Protein AF-A0A934DCR3-F1 (afdb_monomer)

Mean predicted aligned error: 6.25 Å

Secondary structure (DSSP, 8-state):
-HHHHHHHHHHHHHHHTTTT-SEEEHHHHHHSSS-HHHHHHHHHHHHHHHHHHHHH-TTGGGS----HHHHHHHHHHHHHHHHHPEEEHHHHHHHHHHHHHHHHHHHHSHHHHHHHHHHTT-SEEEHHHHHHHHHT--TTHHHHHHHHHHHHHTT-SEEEHHHHHHHHT-

Foldseek 3Di:
DVVVVLVVLLVVLCCQAQNPHFKGALLSSCVTPHDPLLNLQQLVVQLVVVVVVCCPDPVSVPDDPDDPVVVVVSSVVSSVCSRGDMDGPVRVSVSSSVSSVLVVCCVVPVLVSLLCQQQVPHQKDFLVSLLVSVVSGPPCNVLNVQVNVVCVVVVHRMDGSVRSSVSVVD

Nearest PDB structures (foldseek):
  3ku2-assembly1_A  TM=2.694E-01  e=8.008E-02  Toxoplasma gondii
  3i7c-assembly1_A  TM=2.649E-01  e=1.284E-01  Toxoplasma gondii
  4ifg-assembly1_A  TM=2.821E-01  e=4.069E-01  Toxoplasma gondii
  4wg5-assembly1_A  TM=2.555E-01  e=1.290E+00  Toxoplasma gondii
  5t6a-assembly1_A  TM=2.692E-01  e=6.220E+00  Toxoplasma gondii

Structure (mmCIF, N/CA/C/O backbone):
data_AF-A0A934DCR3-F1
#
_entry.id   AF-A0A934DCR3-F1
#
loop_
_atom_site.group_PDB
_atom_site.id
_atom_site.type_symbol
_atom_site.label_atom_id
_atom_site.label_alt_id
_atom_site.label_comp_id
_atom_site.label_asym_id
_atom_site.label_entity_id
_atom_site.label_seq_id
_atom_site.pdbx_PDB_ins_code
_atom_site.Cartn_x
_atom_site.Cartn_y
_atom_site.Cartn_z
_atom_site.occupancy
_atom_site.B_iso_or_equiv
_atom_site.auth_seq_id
_atom_site.auth_comp_id
_atom_site.auth_asym_id
_atom_site.auth_atom_id
_atom_site.pdbx_PDB_model_num
ATOM 1 N N . MET A 1 1 ? -17.630 18.890 -4.749 1.00 55.25 1 MET A N 1
ATOM 2 C CA . MET A 1 1 ? -18.619 17.815 -4.998 1.00 55.25 1 MET A CA 1
ATOM 3 C C . MET A 1 1 ? -18.056 16.474 -4.538 1.00 55.25 1 MET A C 1
ATOM 5 O O . MET A 1 1 ? -18.745 15.828 -3.768 1.00 55.25 1 MET A O 1
ATOM 9 N N . LEU A 1 2 ? -16.789 16.157 -4.853 1.00 66.38 2 LEU A N 1
ATOM 10 C CA . LEU A 1 2 ? -16.092 14.952 -4.370 1.00 66.38 2 LEU A CA 1
ATOM 11 C C . LEU A 1 2 ? -15.851 14.908 -2.849 1.00 66.38 2 LEU A C 1
ATOM 13 O O . LEU A 1 2 ? -16.059 13.867 -2.249 1.00 66.38 2 LEU A O 1
ATOM 17 N N . GLU A 1 3 ? -15.525 16.029 -2.190 1.00 74.12 3 GLU A N 1
ATOM 18 C CA . GLU A 1 3 ? -15.229 16.040 -0.738 1.00 74.12 3 GLU A CA 1
ATOM 19 C C . GLU A 1 3 ? -16.323 15.393 0.129 1.00 74.12 3 GLU A C 1
ATOM 21 O O . GLU A 1 3 ? -16.031 14.636 1.049 1.00 74.12 3 GLU A O 1
ATOM 26 N N . ARG A 1 4 ? -17.601 15.639 -0.186 1.00 78.88 4 ARG A N 1
ATOM 27 C CA . ARG A 1 4 ? -18.722 15.063 0.571 1.00 78.88 4 ARG A CA 1
ATOM 28 C C . ARG A 1 4 ? -18.845 13.552 0.357 1.00 78.88 4 ARG A C 1
ATOM 30 O O . ARG A 1 4 ? -19.260 12.845 1.266 1.00 78.88 4 ARG A O 1
ATOM 37 N N . GLU A 1 5 ? -18.497 13.068 -0.830 1.00 80.50 5 GLU A N 1
ATOM 38 C CA . GLU A 1 5 ? -18.491 11.642 -1.168 1.00 80.50 5 GLU A CA 1
ATOM 39 C C . GLU A 1 5 ? -17.292 10.942 -0.513 1.00 80.50 5 GLU A C 1
ATOM 41 O O . GLU A 1 5 ? -17.458 9.872 0.066 1.00 80.50 5 GLU A O 1
ATOM 46 N N . THR A 1 6 ? -16.121 11.588 -0.498 1.00 82.69 6 THR A N 1
ATOM 47 C CA . THR A 1 6 ? -14.916 11.145 0.221 1.00 82.69 6 THR A CA 1
ATOM 48 C C . THR A 1 6 ? -15.201 10.970 1.717 1.00 82.69 6 THR A C 1
ATOM 50 O O . THR A 1 6 ? -14.874 9.926 2.281 1.00 82.69 6 THR A O 1
ATOM 53 N N . GLU A 1 7 ? -15.872 11.930 2.365 1.00 86.62 7 GLU A N 1
ATOM 54 C CA . GLU A 1 7 ? -16.264 11.801 3.778 1.00 86.62 7 GLU A CA 1
ATOM 55 C C . GLU A 1 7 ? -17.234 10.640 4.030 1.00 86.62 7 GLU A C 1
ATOM 57 O O . GLU A 1 7 ? -17.064 9.889 4.993 1.00 86.62 7 GLU A O 1
ATOM 62 N N . LEU A 1 8 ? -18.220 10.442 3.148 1.00 88.44 8 LEU A N 1
ATOM 63 C CA . LEU A 1 8 ? -19.154 9.317 3.256 1.00 88.44 8 LEU A CA 1
ATOM 64 C C . LEU A 1 8 ? -18.436 7.971 3.109 1.00 88.44 8 LEU A C 1
ATOM 66 O O . LEU A 1 8 ? -18.697 7.050 3.881 1.00 88.44 8 LEU A O 1
ATOM 70 N N . ILE A 1 9 ? -17.501 7.858 2.163 1.00 87.38 9 ILE A N 1
ATOM 71 C CA . ILE A 1 9 ? -16.697 6.644 1.975 1.00 87.38 9 ILE A CA 1
ATOM 72 C C . ILE A 1 9 ? -15.861 6.361 3.226 1.00 87.38 9 ILE A C 1
ATOM 74 O O . ILE A 1 9 ? -15.839 5.220 3.691 1.00 87.38 9 ILE A O 1
ATOM 78 N N . LYS A 1 10 ? -15.217 7.383 3.809 1.00 91.44 10 LYS A N 1
ATOM 79 C CA . LYS A 1 10 ? -14.463 7.235 5.064 1.00 91.44 10 LYS A CA 1
ATOM 80 C C . LYS A 1 10 ? -15.356 6.707 6.185 1.00 91.44 10 LYS A C 1
ATOM 82 O O . LYS A 1 10 ? -14.984 5.733 6.834 1.00 91.44 10 LYS A O 1
ATOM 87 N N . GLN A 1 11 ? -16.536 7.296 6.382 1.00 92.00 11 GLN A N 1
ATOM 88 C CA . GLN A 1 11 ? -17.482 6.860 7.415 1.00 92.00 11 GLN A CA 1
ATOM 89 C C . GLN A 1 11 ? -17.921 5.407 7.221 1.00 92.00 11 GLN A C 1
ATOM 91 O O . GLN A 1 11 ? -17.825 4.625 8.163 1.00 92.00 11 GLN A O 1
ATOM 96 N N . ILE A 1 12 ? -18.302 5.022 6.000 1.00 91.62 12 ILE A N 1
ATOM 97 C CA . ILE A 1 12 ? -18.704 3.644 5.685 1.00 91.62 12 ILE A CA 1
ATOM 98 C C . ILE A 1 12 ? -17.574 2.660 6.003 1.00 91.62 12 ILE A C 1
ATOM 100 O O . ILE A 1 12 ? -17.821 1.622 6.618 1.00 91.62 12 ILE A O 1
ATOM 104 N N . ILE A 1 13 ? -16.334 2.983 5.614 1.00 92.25 13 ILE A N 1
ATOM 105 C CA . ILE A 1 13 ? -15.172 2.135 5.906 1.00 92.25 13 ILE A CA 1
ATOM 106 C C . ILE A 1 13 ? -14.990 2.005 7.418 1.00 92.25 13 ILE A C 1
ATOM 108 O O . ILE A 1 13 ? -14.878 0.886 7.904 1.00 92.25 13 ILE A O 1
ATOM 112 N N . ILE A 1 14 ? -14.996 3.119 8.154 1.00 94.06 14 ILE A N 1
ATOM 113 C CA . ILE A 1 14 ? -14.785 3.143 9.608 1.00 94.06 14 ILE A CA 1
ATOM 114 C C . ILE A 1 14 ? -15.858 2.328 10.331 1.00 94.06 14 ILE A C 1
ATOM 116 O O . ILE A 1 14 ? -15.520 1.515 11.188 1.00 94.06 14 ILE A O 1
ATOM 120 N N . GLU A 1 15 ? -17.133 2.518 9.992 1.00 93.44 15 GLU A N 1
ATOM 121 C CA . GLU A 1 15 ? -18.253 1.788 10.597 1.00 93.44 15 GLU A CA 1
ATOM 122 C C . GLU A 1 15 ? -18.185 0.286 10.304 1.00 93.44 15 GLU A C 1
ATOM 124 O O . GLU A 1 15 ? -18.445 -0.525 11.193 1.00 93.44 15 GLU A O 1
ATOM 129 N N . SER A 1 16 ? -17.764 -0.084 9.093 1.00 91.94 16 SER A N 1
ATOM 130 C CA . SER A 1 16 ? -17.655 -1.481 8.657 1.00 91.94 16 SER A CA 1
ATOM 131 C C . SER A 1 16 ? -16.428 -2.213 9.217 1.00 91.94 16 SER A C 1
ATOM 133 O O . SER A 1 16 ? -16.325 -3.430 9.062 1.00 91.94 16 SER A O 1
ATOM 135 N N . THR A 1 17 ? -15.481 -1.506 9.845 1.00 94.00 17 THR A N 1
ATOM 136 C CA . THR A 1 17 ? -14.216 -2.080 10.332 1.00 94.00 17 THR A CA 1
ATOM 137 C C . THR A 1 17 ? -14.014 -1.870 11.833 1.00 94.00 17 THR A C 1
ATOM 139 O O . THR A 1 17 ? -14.245 -2.778 12.634 1.00 94.00 17 THR A O 1
ATOM 142 N N . ILE A 1 18 ? -13.530 -0.698 12.244 1.00 93.69 18 ILE A N 1
ATOM 143 C CA . ILE A 1 18 ? -13.145 -0.395 13.624 1.00 93.69 18 ILE A CA 1
ATOM 144 C C . ILE A 1 18 ? -14.353 0.039 14.455 1.00 93.69 18 ILE A C 1
ATOM 146 O O . ILE A 1 18 ? -14.387 -0.214 15.659 1.00 93.69 18 ILE A O 1
ATOM 150 N N . GLY A 1 19 ? -15.359 0.656 13.832 1.00 92.31 19 GLY A N 1
ATOM 151 C CA . GLY A 1 19 ? -16.528 1.221 14.494 1.00 92.31 19 GLY A CA 1
ATOM 152 C C . GLY A 1 19 ? -16.121 2.141 15.645 1.00 92.31 19 GLY A C 1
ATOM 153 O O . GLY A 1 19 ? -15.388 3.114 15.454 1.00 92.31 19 GLY A O 1
ATOM 154 N N . GLY A 1 20 ? -16.563 1.802 16.858 1.00 90.56 20 GLY A N 1
ATOM 155 C CA . GLY A 1 20 ? -16.207 2.492 18.105 1.00 90.56 20 GLY A CA 1
ATOM 156 C C . GLY A 1 20 ? -15.025 1.895 18.880 1.00 90.56 20 GLY A C 1
ATOM 157 O O . GLY A 1 20 ? -14.822 2.277 20.024 1.00 90.56 20 GLY A O 1
ATOM 158 N N . ARG A 1 21 ? -14.277 0.934 18.322 1.00 93.94 21 ARG A N 1
ATOM 159 C CA . ARG A 1 21 ? -13.148 0.288 19.016 1.00 93.94 21 ARG A CA 1
ATOM 160 C C . ARG A 1 21 ? -11.905 1.187 19.049 1.00 93.94 21 ARG A C 1
ATOM 162 O O . ARG A 1 21 ? -11.711 2.019 18.162 1.00 93.94 21 ARG A O 1
ATOM 169 N N . GLU A 1 22 ? -11.049 0.960 20.045 1.00 95.19 22 GLU A N 1
ATOM 170 C CA . GLU A 1 22 ? -9.775 1.680 20.229 1.00 95.19 22 GLU A CA 1
ATOM 171 C C . GLU A 1 22 ? -8.619 1.112 19.396 1.00 95.19 22 GLU A C 1
ATOM 173 O O . GLU A 1 22 ? -7.623 1.792 19.176 1.00 95.19 22 GLU A O 1
ATOM 178 N N . ALA A 1 23 ? -8.741 -0.126 18.916 1.00 96.00 23 ALA A N 1
ATOM 179 C CA . ALA A 1 23 ? -7.737 -0.761 18.073 1.00 96.00 23 ALA A CA 1
ATOM 180 C C . ALA A 1 23 ? -8.372 -1.801 17.144 1.00 96.00 23 ALA A C 1
ATOM 182 O O . ALA A 1 23 ? -9.456 -2.329 17.423 1.00 96.00 23 ALA A O 1
ATOM 183 N N . ILE A 1 24 ? -7.685 -2.106 16.045 1.00 96.62 24 ILE A N 1
ATOM 184 C CA . ILE A 1 24 ? -8.096 -3.117 15.069 1.00 96.62 24 ILE A CA 1
ATOM 185 C C . ILE A 1 24 ? -6.879 -3.842 14.494 1.00 96.62 24 ILE A C 1
ATOM 187 O O . ILE A 1 24 ? -5.857 -3.224 14.202 1.00 96.62 24 ILE A O 1
ATOM 191 N N . ARG A 1 25 ? -6.986 -5.160 14.298 1.00 96.69 25 ARG A N 1
ATOM 192 C CA . ARG A 1 25 ? -5.972 -5.913 13.551 1.00 96.69 25 ARG A CA 1
ATOM 193 C C . ARG A 1 25 ? -6.175 -5.774 12.052 1.00 96.69 25 ARG A C 1
ATOM 195 O O . ARG A 1 25 ? -7.303 -5.787 11.561 1.00 96.69 25 ARG A O 1
ATOM 202 N N . VAL A 1 26 ? -5.081 -5.712 11.302 1.00 94.88 26 VAL A N 1
ATOM 203 C CA . VAL A 1 26 ? -5.135 -5.601 9.837 1.00 94.88 26 VAL A CA 1
ATOM 204 C C . VAL A 1 26 ? -5.860 -6.795 9.203 1.00 94.88 26 VAL A C 1
ATOM 206 O O . VAL A 1 26 ? -6.602 -6.609 8.239 1.00 94.88 26 VAL A O 1
ATOM 209 N N . ASN A 1 27 ? -5.739 -8.008 9.752 1.00 95.12 27 ASN A N 1
ATOM 210 C CA . ASN A 1 27 ? -6.490 -9.172 9.273 1.00 95.12 27 ASN A CA 1
ATOM 211 C C . ASN A 1 27 ? -8.019 -8.982 9.365 1.00 95.12 27 ASN A C 1
ATOM 213 O O . ASN A 1 27 ? -8.733 -9.403 8.455 1.00 95.12 27 ASN A O 1
ATOM 217 N N . GLU A 1 28 ? -8.518 -8.281 10.386 1.00 95.19 28 GLU A N 1
ATOM 218 C CA . GLU A 1 28 ? -9.936 -7.938 10.534 1.00 95.19 28 GLU A CA 1
ATOM 219 C C . GLU A 1 28 ? -10.369 -6.944 9.447 1.00 95.19 28 GLU A C 1
ATOM 221 O O . GLU A 1 28 ? -11.437 -7.100 8.861 1.00 95.19 28 GLU A O 1
ATOM 226 N N . VAL A 1 29 ? -9.513 -5.975 9.099 1.00 94.31 29 VAL A N 1
ATOM 227 C CA . VAL A 1 29 ? -9.754 -5.029 7.991 1.00 94.31 29 VAL A CA 1
ATOM 228 C C . VAL A 1 29 ? -9.798 -5.754 6.642 1.00 94.31 29 VAL A C 1
ATOM 230 O O . VAL A 1 29 ? -10.653 -5.474 5.803 1.00 94.31 29 VAL A O 1
ATOM 233 N N . ILE A 1 30 ? -8.896 -6.714 6.422 1.00 92.12 30 ILE A N 1
ATOM 234 C CA . ILE A 1 30 ? -8.861 -7.524 5.194 1.00 92.12 30 ILE A CA 1
ATOM 235 C C . ILE A 1 30 ? -10.116 -8.405 5.083 1.00 92.12 30 ILE A C 1
ATOM 237 O O . ILE A 1 30 ? -10.632 -8.601 3.976 1.00 92.12 30 ILE A O 1
ATOM 241 N N . ALA A 1 31 ? -10.618 -8.916 6.209 1.00 93.81 31 ALA A N 1
ATOM 242 C CA . ALA A 1 31 ? -11.828 -9.730 6.268 1.00 93.81 31 ALA A CA 1
ATOM 243 C C . ALA A 1 31 ? -13.128 -8.915 6.123 1.00 93.81 31 ALA A C 1
ATOM 245 O O . ALA A 1 31 ? -14.134 -9.474 5.692 1.00 93.81 31 ALA A O 1
ATOM 246 N N . ALA A 1 32 ? -13.112 -7.616 6.439 1.00 93.75 32 ALA A N 1
ATOM 247 C CA . ALA A 1 32 ? -14.287 -6.746 6.375 1.00 93.75 32 ALA A CA 1
ATOM 248 C C . ALA A 1 32 ? -14.845 -6.584 4.950 1.00 93.75 32 ALA A C 1
ATOM 250 O O . ALA A 1 32 ? -14.115 -6.703 3.963 1.00 93.75 32 ALA A O 1
ATOM 251 N N . ASP A 1 33 ? -16.130 -6.259 4.822 1.00 92.12 33 ASP A N 1
ATOM 252 C CA . ASP A 1 33 ? -16.774 -6.020 3.524 1.00 92.12 33 ASP A CA 1
ATOM 253 C C . ASP A 1 33 ? -16.516 -4.589 3.020 1.00 92.12 33 ASP A C 1
ATOM 255 O O . ASP A 1 33 ? -17.381 -3.719 3.031 1.00 92.12 33 ASP A O 1
ATOM 259 N N . ILE A 1 34 ? -15.265 -4.325 2.643 1.00 91.19 34 ILE A N 1
ATOM 260 C CA . ILE A 1 34 ? -14.805 -3.040 2.101 1.00 91.19 34 ILE A CA 1
ATOM 261 C C . ILE A 1 34 ? -14.111 -3.238 0.742 1.00 91.19 34 ILE A C 1
ATOM 263 O O . ILE A 1 34 ? -13.650 -4.348 0.438 1.00 91.19 34 ILE A O 1
ATOM 267 N N . PRO A 1 35 ? -13.980 -2.185 -0.088 1.00 88.81 35 PRO A N 1
ATOM 268 C CA . PRO A 1 35 ? -13.366 -2.305 -1.406 1.00 88.81 35 PRO A CA 1
ATOM 269 C C . PRO A 1 35 ? -11.947 -2.885 -1.366 1.00 88.81 35 PRO A C 1
ATOM 271 O O . PRO A 1 35 ? -11.138 -2.561 -0.495 1.00 88.81 35 PRO A O 1
ATOM 274 N N . ARG A 1 36 ? -11.609 -3.717 -2.360 1.00 87.19 36 ARG A N 1
ATOM 275 C CA . ARG A 1 36 ? -10.297 -4.382 -2.442 1.00 87.19 36 ARG A CA 1
ATOM 276 C C . ARG A 1 36 ? -9.134 -3.383 -2.486 1.00 87.19 36 ARG A C 1
ATOM 278 O O . ARG A 1 36 ? -8.117 -3.647 -1.854 1.00 87.19 36 ARG A O 1
ATOM 285 N N . GLY A 1 37 ? -9.295 -2.248 -3.173 1.00 83.69 37 GLY A N 1
ATOM 286 C CA . GLY A 1 37 ? -8.305 -1.163 -3.203 1.00 83.69 37 GLY A CA 1
ATOM 287 C C . GLY A 1 37 ? -7.948 -0.646 -1.811 1.00 83.69 37 GLY A C 1
ATOM 288 O O . GLY A 1 37 ? -6.769 -0.498 -1.498 1.00 83.69 37 GLY A O 1
ATOM 289 N N . VAL A 1 38 ? -8.950 -0.493 -0.938 1.00 88.62 38 VAL A N 1
ATOM 290 C CA . VAL A 1 38 ? -8.753 -0.057 0.453 1.00 88.62 38 VAL A CA 1
ATOM 291 C C . VAL A 1 38 ? -7.945 -1.095 1.231 1.00 88.62 38 VAL A C 1
ATOM 293 O O . VAL A 1 38 ? -6.948 -0.760 1.868 1.00 88.62 38 VAL A O 1
ATOM 296 N N . LYS A 1 39 ? -8.331 -2.374 1.129 1.00 91.12 39 LYS A N 1
ATOM 297 C CA . LY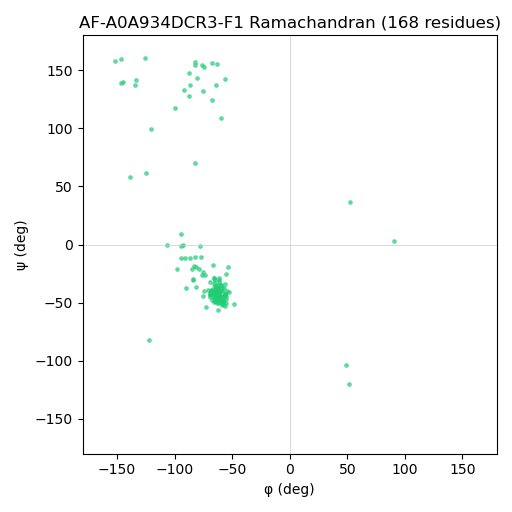S A 1 39 ? -7.636 -3.485 1.803 1.00 91.12 39 LYS A CA 1
ATOM 298 C C . LYS A 1 39 ? -6.172 -3.567 1.388 1.00 91.12 39 LYS A C 1
ATOM 300 O O . LYS A 1 39 ? -5.293 -3.659 2.242 1.00 91.12 39 LYS A O 1
ATOM 305 N N . SER A 1 40 ? -5.923 -3.541 0.078 1.00 86.81 40 SER A N 1
ATOM 306 C CA . SER A 1 40 ? -4.571 -3.629 -0.462 1.00 86.81 40 SER A CA 1
ATOM 307 C C . SER A 1 40 ? -3.729 -2.439 -0.021 1.00 86.81 40 SER A C 1
ATOM 309 O O . SER A 1 40 ? -2.610 -2.643 0.442 1.00 86.81 40 SER A O 1
ATOM 311 N N . PHE A 1 41 ? -4.262 -1.217 -0.083 1.00 87.69 41 PHE A N 1
ATOM 312 C CA . PHE A 1 41 ? -3.515 -0.029 0.318 1.00 87.69 41 PHE A CA 1
ATOM 313 C C . PHE A 1 41 ? -3.163 -0.040 1.811 1.00 87.69 41 PHE A C 1
ATOM 315 O O . PHE A 1 41 ? -1.995 0.144 2.146 1.00 87.69 41 PHE A O 1
ATOM 322 N N . ILE A 1 42 ? -4.115 -0.338 2.702 1.00 91.19 42 ILE A N 1
ATOM 323 C CA . ILE A 1 42 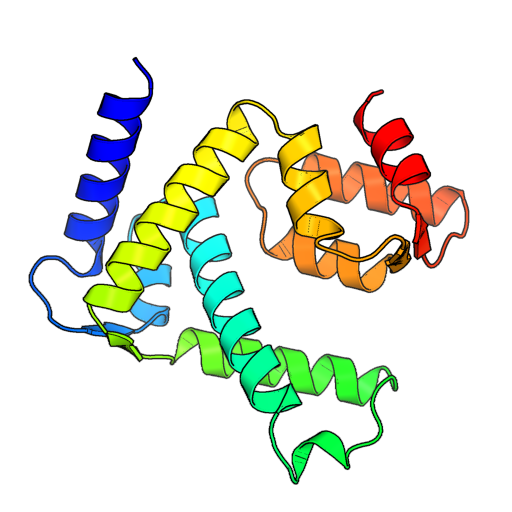? -3.851 -0.405 4.151 1.00 91.19 42 ILE A CA 1
ATOM 324 C C . ILE A 1 42 ? -2.770 -1.446 4.455 1.00 91.19 42 ILE A C 1
ATOM 326 O O . ILE A 1 42 ? -1.789 -1.132 5.128 1.00 91.19 42 ILE A O 1
ATOM 330 N N . LEU A 1 43 ? -2.893 -2.660 3.903 1.00 90.19 43 LEU A N 1
ATOM 331 C CA . LEU A 1 43 ? -1.883 -3.708 4.078 1.00 90.19 43 LEU A CA 1
ATOM 332 C C . LEU A 1 43 ? -0.494 -3.246 3.609 1.00 90.19 43 LEU A C 1
ATOM 334 O O . LEU A 1 43 ? 0.513 -3.570 4.232 1.00 90.19 43 LEU A O 1
ATOM 338 N N . SER A 1 44 ? -0.443 -2.473 2.527 1.00 85.25 44 SER A N 1
ATOM 339 C CA . SER A 1 44 ? 0.802 -1.948 1.953 1.00 85.25 44 SER A CA 1
ATOM 340 C C . SER A 1 44 ? 1.463 -0.905 2.824 1.00 85.25 44 SER A C 1
ATOM 342 O O . SER A 1 44 ? 2.678 -0.935 2.984 1.00 85.25 44 SER A O 1
ATOM 344 N N . GLN A 1 45 ? 0.672 0.015 3.374 1.00 88.25 45 GLN A N 1
ATOM 345 C CA . GLN A 1 45 ? 1.185 1.053 4.260 1.00 88.25 45 GLN A CA 1
ATOM 346 C C . GLN A 1 45 ? 1.746 0.438 5.539 1.00 88.25 45 GLN A C 1
ATOM 348 O O . GLN A 1 45 ? 2.844 0.794 5.955 1.00 88.25 45 GLN A O 1
ATOM 353 N N . VAL A 1 46 ? 1.054 -0.552 6.107 1.00 92.12 46 VAL A N 1
ATOM 354 C CA . VAL A 1 46 ? 1.551 -1.279 7.282 1.00 92.12 46 VAL A CA 1
ATOM 355 C C . VAL A 1 46 ? 2.809 -2.082 6.941 1.00 92.12 46 VAL A C 1
ATOM 357 O O . VAL A 1 46 ? 3.780 -2.048 7.690 1.00 92.12 46 VAL A O 1
ATOM 360 N N . ALA A 1 47 ? 2.844 -2.767 5.794 1.00 89.19 47 ALA A N 1
ATOM 361 C CA . ALA A 1 47 ? 4.045 -3.479 5.358 1.00 89.19 47 ALA A CA 1
ATOM 362 C C . ALA A 1 47 ? 5.237 -2.532 5.144 1.00 89.19 47 ALA A C 1
ATOM 364 O O . ALA A 1 47 ? 6.354 -2.885 5.512 1.00 89.19 47 ALA A O 1
ATOM 365 N N . LYS A 1 48 ? 5.001 -1.333 4.596 1.00 86.00 48 LYS A N 1
ATOM 366 C CA . LYS A 1 48 ? 6.022 -0.296 4.411 1.00 86.00 48 LYS A CA 1
ATOM 367 C C . LYS A 1 48 ? 6.528 0.254 5.744 1.00 86.00 48 LYS A C 1
ATOM 369 O O . LYS A 1 48 ? 7.733 0.376 5.914 1.00 86.00 48 LYS A O 1
ATOM 374 N N . LEU A 1 49 ? 5.630 0.526 6.691 1.00 89.69 49 LEU A N 1
ATOM 375 C CA . LEU A 1 49 ? 5.993 0.943 8.047 1.00 89.69 49 LEU A CA 1
ATOM 376 C C . LEU A 1 49 ? 6.932 -0.083 8.696 1.00 89.69 49 LEU A C 1
ATOM 378 O O . LEU A 1 49 ? 8.022 0.260 9.143 1.00 89.69 49 LEU A O 1
ATOM 382 N N . LEU A 1 50 ? 6.551 -1.361 8.649 1.00 90.38 50 LEU A N 1
ATOM 383 C CA . LEU A 1 5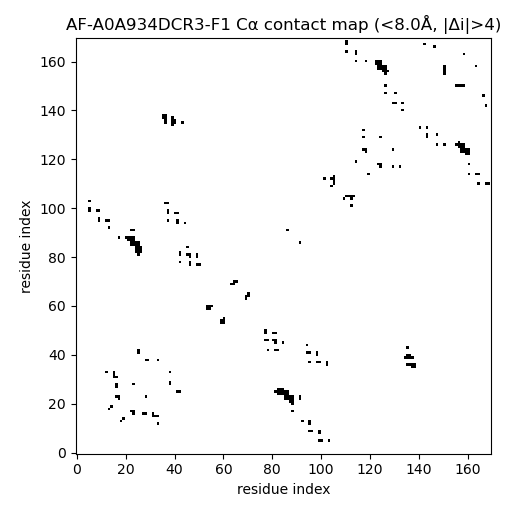0 ? 7.383 -2.443 9.166 1.00 90.38 50 LEU A CA 1
ATOM 384 C C . LEU A 1 50 ? 8.703 -2.578 8.397 1.00 90.38 50 LEU A C 1
ATOM 386 O O . LEU A 1 50 ? 9.729 -2.877 8.998 1.00 90.38 50 LEU A O 1
ATOM 390 N N . GLU A 1 51 ? 8.709 -2.363 7.080 1.00 87.06 51 GLU A N 1
ATOM 391 C CA . GLU A 1 51 ? 9.939 -2.356 6.284 1.00 87.06 51 GLU A CA 1
ATOM 392 C C . GLU A 1 51 ? 10.897 -1.252 6.746 1.00 87.06 51 GLU A C 1
ATOM 394 O O . GLU A 1 51 ? 12.093 -1.504 6.916 1.00 87.06 51 GLU A O 1
ATOM 399 N N . ASP A 1 52 ? 10.382 -0.047 6.984 1.00 86.62 52 ASP A N 1
ATOM 400 C CA . ASP A 1 52 ? 11.164 1.080 7.485 1.00 86.62 52 ASP A CA 1
ATOM 401 C C . ASP A 1 52 ? 11.715 0.793 8.894 1.00 86.62 52 ASP A C 1
ATOM 403 O O . ASP A 1 52 ? 12.896 1.057 9.149 1.00 86.62 52 ASP A O 1
ATOM 407 N N . ASP A 1 53 ? 10.941 0.133 9.759 1.00 87.38 53 ASP A N 1
ATOM 408 C CA . ASP A 1 53 ? 11.403 -0.336 11.073 1.00 87.38 53 ASP A CA 1
ATOM 409 C C . ASP A 1 53 ? 12.511 -1.399 10.952 1.00 87.38 53 ASP A C 1
ATOM 411 O O . ASP A 1 53 ? 13.549 -1.320 11.623 1.00 87.38 53 ASP A O 1
ATOM 415 N N . LEU A 1 54 ? 12.355 -2.384 10.055 1.00 84.75 54 LEU A N 1
ATOM 416 C CA . LEU A 1 54 ? 13.395 -3.389 9.797 1.00 84.75 54 LEU A CA 1
ATOM 417 C C . LEU A 1 54 ? 14.672 -2.741 9.249 1.00 84.75 54 LEU A C 1
ATOM 419 O O . LEU A 1 54 ? 15.778 -3.162 9.604 1.00 84.75 54 LEU A O 1
ATOM 423 N N . ARG A 1 55 ? 14.551 -1.709 8.406 1.00 81.50 55 ARG A N 1
ATOM 424 C CA . ARG A 1 55 ? 15.693 -0.951 7.867 1.00 81.50 55 ARG A CA 1
ATOM 425 C C . ARG A 1 55 ? 16.441 -0.172 8.943 1.00 81.50 55 ARG A C 1
ATOM 427 O O . ARG A 1 55 ? 17.646 0.013 8.793 1.00 81.50 55 ARG A O 1
ATOM 434 N N . GLN A 1 56 ? 15.769 0.236 10.015 1.00 85.31 56 GLN A N 1
ATOM 435 C CA . GLN A 1 56 ? 16.381 0.925 11.155 1.00 85.31 56 GLN A CA 1
ATOM 436 C C . GLN A 1 56 ? 16.945 -0.041 12.213 1.00 85.31 56 GLN A C 1
ATOM 438 O O . GLN A 1 56 ? 17.706 0.367 13.091 1.00 85.31 56 GLN A O 1
ATOM 443 N N . SER A 1 57 ? 16.636 -1.338 12.126 1.00 85.19 57 SER A N 1
ATOM 444 C CA . SER A 1 57 ? 17.112 -2.339 13.083 1.00 85.19 57 SER A CA 1
ATOM 445 C C . SER A 1 57 ? 18.627 -2.568 13.006 1.00 85.19 57 SER A C 1
ATOM 447 O O . SER A 1 57 ? 19.185 -2.972 11.982 1.00 85.19 57 SER A O 1
ATOM 449 N N . ALA A 1 58 ? 19.308 -2.413 14.145 1.00 80.31 58 ALA A N 1
ATOM 450 C CA . ALA A 1 58 ? 20.763 -2.552 14.254 1.00 80.31 58 ALA A CA 1
ATOM 451 C C . ALA A 1 58 ? 21.294 -3.952 13.892 1.00 80.31 58 ALA A C 1
ATOM 453 O O . ALA A 1 58 ? 22.435 -4.089 13.457 1.00 80.31 58 ALA A O 1
ATOM 454 N N . ARG A 1 59 ? 20.489 -5.005 14.087 1.00 80.00 59 ARG A N 1
ATOM 455 C CA . ARG A 1 59 ? 20.892 -6.387 13.768 1.00 80.00 59 ARG A CA 1
ATOM 456 C C . ARG A 1 59 ? 20.529 -6.780 12.343 1.00 80.00 59 ARG A C 1
ATOM 458 O O . ARG A 1 59 ? 21.296 -7.479 11.693 1.00 80.00 59 ARG A O 1
ATOM 465 N N . LEU A 1 60 ? 19.376 -6.333 11.848 1.00 79.31 60 LEU A N 1
ATOM 466 C CA . LEU A 1 60 ? 18.888 -6.733 10.524 1.00 79.31 60 LEU A CA 1
ATOM 467 C C . LEU A 1 60 ? 19.583 -5.977 9.390 1.00 79.31 60 LEU A C 1
ATOM 469 O O . LEU A 1 60 ? 19.666 -6.480 8.273 1.00 79.31 60 LEU A O 1
ATOM 473 N N . THR A 1 61 ? 20.169 -4.818 9.682 1.00 76.62 61 THR A N 1
ATOM 474 C CA . THR A 1 61 ? 21.052 -4.100 8.751 1.00 76.62 61 THR A CA 1
ATOM 475 C C . THR A 1 61 ? 22.363 -4.836 8.462 1.00 76.62 61 THR A C 1
ATOM 477 O O . THR A 1 61 ? 22.989 -4.554 7.446 1.00 76.62 61 THR A O 1
ATOM 480 N N . GLN A 1 62 ? 22.757 -5.808 9.295 1.00 79.31 62 GLN A N 1
ATOM 481 C CA . GLN A 1 62 ? 23.961 -6.624 9.083 1.00 79.31 62 GLN A CA 1
ATOM 482 C C . GLN A 1 62 ? 23.740 -7.789 8.107 1.00 79.31 62 GLN A C 1
ATOM 484 O O . GLN A 1 62 ? 24.699 -8.441 7.698 1.00 79.31 62 GLN A O 1
ATOM 489 N N . ILE A 1 63 ? 22.489 -8.077 7.736 1.00 79.81 63 ILE A N 1
ATOM 490 C CA . ILE A 1 63 ? 22.164 -9.130 6.774 1.00 79.81 63 ILE A CA 1
ATOM 491 C C . ILE A 1 63 ? 22.504 -8.633 5.367 1.00 79.81 63 ILE A C 1
ATOM 493 O O . ILE A 1 63 ? 22.089 -7.544 4.970 1.00 79.81 63 ILE A O 1
ATOM 497 N N . THR A 1 64 ? 23.210 -9.450 4.581 1.00 72.25 64 THR A N 1
ATOM 498 C CA . THR A 1 64 ? 23.482 -9.150 3.170 1.00 72.25 64 THR A CA 1
ATOM 499 C C . THR A 1 64 ? 22.172 -9.010 2.392 1.00 72.25 64 THR A C 1
ATOM 501 O O . THR A 1 64 ? 21.467 -9.991 2.130 1.00 72.25 64 THR A O 1
ATOM 504 N N . LYS A 1 65 ? 21.852 -7.770 2.011 1.00 69.75 65 LYS A N 1
ATOM 505 C CA . LYS A 1 65 ? 20.681 -7.429 1.195 1.00 69.75 65 LYS A CA 1
ATOM 506 C C . LYS A 1 65 ? 20.974 -7.651 -0.293 1.00 69.75 65 LYS A C 1
ATOM 508 O O . LYS A 1 65 ? 22.126 -7.644 -0.717 1.00 69.75 65 LYS A O 1
ATOM 513 N N . GLY A 1 66 ? 19.925 -7.837 -1.094 1.00 63.00 66 GLY A N 1
ATOM 514 C CA . GLY A 1 66 ? 20.034 -7.885 -2.560 1.00 63.00 66 GLY A CA 1
ATOM 515 C C . GLY A 1 66 ? 20.268 -9.268 -3.180 1.00 63.00 66 GLY A C 1
ATOM 516 O O . GLY A 1 66 ? 20.363 -9.365 -4.401 1.00 63.00 66 GLY A O 1
ATOM 517 N N . ILE A 1 67 ? 20.302 -10.345 -2.385 1.00 72.44 67 ILE A N 1
ATOM 518 C CA . ILE A 1 67 ? 20.211 -11.722 -2.901 1.00 72.44 67 ILE A CA 1
ATOM 519 C C . ILE A 1 67 ? 18.723 -12.086 -3.018 1.00 72.44 67 ILE A C 1
ATOM 521 O O . ILE A 1 67 ? 17.931 -11.767 -2.129 1.00 72.44 67 ILE A O 1
ATOM 525 N N . SER A 1 68 ? 18.316 -12.744 -4.110 1.00 66.06 68 SER A N 1
ATOM 526 C CA . SER A 1 68 ? 16.892 -12.998 -4.405 1.00 66.06 68 SER A CA 1
ATOM 527 C C . SER A 1 68 ? 16.156 -13.752 -3.288 1.00 66.06 68 SER A C 1
ATOM 529 O O . SER A 1 68 ? 14.980 -13.484 -3.029 1.00 66.06 68 SER A O 1
ATOM 531 N N . SER A 1 69 ? 16.847 -14.655 -2.588 1.00 73.00 69 SER A N 1
ATOM 532 C CA . SER A 1 69 ? 16.297 -15.429 -1.473 1.00 73.00 69 SER A CA 1
ATOM 533 C C . SER A 1 69 ? 16.022 -14.570 -0.237 1.00 73.00 69 SER A C 1
ATOM 535 O O . SER A 1 69 ? 14.934 -14.676 0.329 1.00 73.00 69 SER A O 1
ATOM 537 N N . THR A 1 70 ? 16.945 -13.685 0.156 1.00 75.50 70 THR A N 1
ATOM 538 C CA . THR A 1 70 ? 16.752 -12.783 1.305 1.00 75.50 70 THR A CA 1
ATOM 539 C C . THR A 1 70 ? 15.627 -11.795 1.048 1.00 75.50 70 THR A C 1
ATOM 541 O O . THR A 1 70 ? 14.786 -11.598 1.916 1.00 75.50 70 THR A O 1
ATOM 544 N N . VAL A 1 71 ? 15.551 -11.250 -0.168 1.00 73.31 71 VAL A N 1
ATOM 545 C CA . VAL A 1 71 ? 14.492 -10.310 -0.559 1.00 73.31 71 VAL A CA 1
ATOM 546 C C . VAL A 1 71 ? 13.110 -10.975 -0.531 1.00 73.31 71 VAL A C 1
ATOM 548 O O . VAL A 1 71 ? 12.135 -10.382 -0.075 1.00 73.31 71 VAL A O 1
ATOM 551 N N . THR A 1 72 ? 13.008 -12.228 -0.980 1.00 75.50 72 THR A N 1
ATOM 552 C CA . THR A 1 72 ? 11.737 -12.972 -0.945 1.00 75.50 72 THR A CA 1
ATOM 553 C C . THR A 1 72 ? 11.318 -13.302 0.491 1.00 75.50 72 THR A C 1
ATOM 555 O O . THR A 1 72 ? 10.152 -13.132 0.850 1.00 75.50 72 THR A O 1
ATOM 558 N N . ALA A 1 73 ? 12.267 -13.734 1.326 1.00 81.94 73 ALA A N 1
ATOM 559 C CA . ALA A 1 73 ? 12.014 -14.066 2.725 1.00 81.94 73 ALA A CA 1
ATOM 560 C C . ALA A 1 73 ? 11.588 -12.838 3.544 1.00 81.94 73 ALA A C 1
ATOM 562 O O . ALA A 1 73 ? 10.589 -12.903 4.259 1.00 81.94 73 ALA A O 1
ATOM 563 N N . GLU A 1 74 ? 12.296 -11.715 3.392 1.00 82.50 74 GLU A N 1
ATOM 564 C CA . GLU A 1 74 ? 11.985 -10.443 4.054 1.00 82.50 74 GLU A CA 1
ATOM 565 C C . GLU A 1 74 ? 10.554 -9.998 3.746 1.00 82.50 74 GLU A C 1
ATOM 567 O O . GLU A 1 74 ? 9.801 -9.654 4.651 1.00 82.50 74 GLU A O 1
ATOM 572 N N . ARG A 1 75 ? 10.119 -10.105 2.489 1.00 78.50 75 ARG A N 1
ATOM 573 C CA . ARG A 1 75 ? 8.746 -9.741 2.116 1.00 78.50 75 ARG A CA 1
ATOM 574 C C . ARG A 1 75 ? 7.688 -10.678 2.649 1.00 78.50 75 ARG A C 1
ATOM 576 O O . ARG A 1 75 ? 6.642 -10.210 3.091 1.00 78.50 75 ARG A O 1
ATOM 583 N N . SER A 1 76 ? 7.926 -11.985 2.582 1.00 83.88 76 SER A N 1
ATOM 584 C CA . SER A 1 76 ? 6.980 -12.954 3.137 1.00 83.88 76 SER A CA 1
ATOM 585 C C . SER A 1 76 ? 6.796 -12.721 4.634 1.00 83.88 76 SER A C 1
ATOM 587 O O . SER A 1 76 ? 5.670 -12.777 5.130 1.00 83.88 76 SER A O 1
ATOM 589 N N . LEU A 1 77 ? 7.889 -12.410 5.336 1.00 87.88 77 LEU A N 1
ATOM 590 C CA . LEU A 1 77 ? 7.866 -12.017 6.737 1.00 87.88 77 LEU A CA 1
ATOM 591 C C . LEU A 1 77 ? 7.062 -10.726 6.927 1.00 87.88 77 LEU A C 1
ATOM 593 O O . LEU A 1 77 ? 6.078 -10.744 7.657 1.00 87.88 77 LEU A O 1
ATOM 597 N N . LEU A 1 78 ? 7.426 -9.641 6.236 1.00 89.12 78 LEU A N 1
ATOM 598 C CA . LEU A 1 78 ? 6.763 -8.338 6.344 1.00 89.12 78 LEU A CA 1
ATOM 599 C C . LEU A 1 78 ? 5.264 -8.421 6.077 1.00 89.12 78 LEU A C 1
ATOM 601 O O . LEU A 1 78 ? 4.481 -7.865 6.836 1.00 89.12 78 LEU A O 1
ATOM 605 N N . ARG A 1 79 ? 4.847 -9.157 5.044 1.00 86.50 79 ARG A N 1
ATOM 606 C CA . ARG A 1 79 ? 3.430 -9.348 4.723 1.00 86.50 79 ARG A CA 1
ATOM 607 C C . ARG A 1 79 ? 2.691 -10.095 5.832 1.00 86.50 79 ARG A C 1
ATOM 609 O O . ARG A 1 79 ? 1.577 -9.710 6.162 1.00 86.50 79 ARG A O 1
ATOM 616 N N . SER A 1 80 ? 3.312 -11.126 6.405 1.00 89.12 80 SER A N 1
ATOM 617 C CA . SER A 1 80 ? 2.725 -11.907 7.505 1.00 89.12 80 SER A CA 1
ATOM 618 C C . SER A 1 80 ? 2.631 -11.089 8.796 1.00 89.12 80 SER A C 1
ATOM 620 O O . SER A 1 80 ? 1.641 -11.165 9.517 1.00 89.12 80 SER A O 1
ATOM 622 N N . LEU A 1 81 ? 3.647 -10.271 9.076 1.00 92.38 81 LEU A N 1
ATOM 623 C CA . LEU A 1 81 ? 3.631 -9.346 10.205 1.00 92.38 81 LEU A CA 1
ATOM 624 C C . LEU A 1 81 ? 2.585 -8.249 9.999 1.00 92.38 81 LEU A C 1
ATOM 626 O O . LEU A 1 81 ? 1.827 -7.956 10.916 1.00 92.38 81 LEU A O 1
ATOM 630 N N . ALA A 1 82 ? 2.491 -7.695 8.788 1.00 92.75 82 ALA A N 1
ATOM 631 C CA . ALA A 1 82 ? 1.538 -6.645 8.463 1.00 92.75 82 ALA A CA 1
ATOM 632 C C . ALA A 1 82 ? 0.091 -7.113 8.629 1.00 92.75 82 ALA A C 1
ATOM 634 O O . ALA A 1 82 ? -0.728 -6.344 9.112 1.00 92.75 82 ALA A O 1
ATOM 635 N N . THR A 1 83 ? -0.234 -8.366 8.289 1.00 92.19 83 THR A N 1
ATOM 636 C CA . THR A 1 83 ? -1.584 -8.914 8.508 1.00 92.19 83 THR A CA 1
ATOM 637 C C . THR A 1 83 ? -1.948 -9.051 9.984 1.00 92.19 83 THR A C 1
ATOM 639 O O . THR A 1 83 ? -3.110 -8.877 10.337 1.00 92.19 8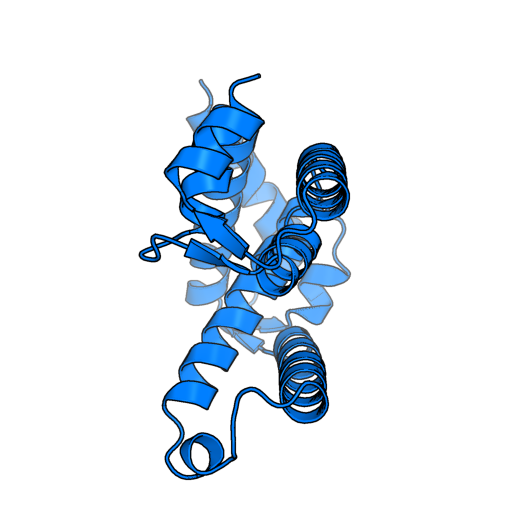3 THR A O 1
ATOM 642 N N . GLU A 1 84 ? -0.977 -9.333 10.850 1.00 94.75 84 GLU A N 1
ATOM 643 C CA . GLU A 1 84 ? -1.205 -9.500 12.293 1.00 94.75 84 GLU A CA 1
ATOM 644 C C . GLU A 1 84 ? -0.970 -8.212 13.095 1.00 94.75 84 GLU A C 1
ATOM 646 O O . GLU A 1 84 ? -1.168 -8.190 14.310 1.00 94.75 84 GLU A O 1
ATOM 651 N N . TYR A 1 85 ? -0.580 -7.126 12.426 1.00 95.81 85 TYR A N 1
ATOM 652 C CA . TYR A 1 85 ? -0.336 -5.842 13.063 1.00 95.81 85 TYR A CA 1
ATOM 653 C C . TYR A 1 85 ? -1.626 -5.275 13.667 1.00 95.81 85 TYR A C 1
ATOM 655 O O . TYR A 1 85 ? -2.697 -5.321 13.051 1.00 95.81 85 TYR A O 1
ATOM 663 N N . VAL A 1 86 ? -1.510 -4.730 14.877 1.00 96.69 86 VAL A N 1
ATOM 664 C CA . VAL A 1 86 ? -2.595 -4.054 15.592 1.00 96.69 86 VAL A CA 1
ATOM 665 C C . VAL A 1 86 ? -2.408 -2.558 15.401 1.00 96.69 86 VAL A C 1
ATOM 667 O O . VAL A 1 86 ? -1.403 -2.014 15.842 1.00 96.69 86 VAL A O 1
ATOM 670 N N . LEU A 1 87 ? -3.375 -1.911 14.758 1.00 96.19 87 LEU A N 1
ATOM 671 C CA . LEU A 1 87 ? -3.412 -0.461 14.607 1.00 96.19 87 LEU A CA 1
ATOM 672 C C . LEU A 1 87 ? -4.203 0.151 15.755 1.00 96.19 87 LEU A C 1
ATOM 674 O O . LEU A 1 87 ? -5.326 -0.289 16.037 1.00 96.19 87 LEU A O 1
ATOM 678 N N . GLU A 1 88 ? -3.655 1.196 16.366 1.00 97.06 88 GLU A N 1
ATOM 679 C CA . GLU A 1 88 ? -4.438 2.063 17.239 1.00 97.06 88 GLU A CA 1
ATOM 680 C C . GLU A 1 88 ? -5.474 2.841 16.418 1.00 97.06 88 GLU A C 1
ATOM 682 O O . GLU A 1 88 ? -5.327 3.065 15.213 1.00 97.06 88 GLU A O 1
ATOM 687 N N . ARG A 1 89 ? -6.554 3.279 17.068 1.00 95.38 89 ARG A N 1
ATOM 688 C CA . ARG A 1 89 ? -7.649 3.988 16.400 1.00 95.38 89 ARG A CA 1
ATOM 689 C C . ARG A 1 89 ? -7.160 5.213 15.636 1.00 95.38 89 ARG A C 1
ATOM 691 O O . ARG A 1 89 ? -7.555 5.403 14.492 1.00 95.38 89 ARG A O 1
ATOM 698 N N . SER A 1 90 ? -6.323 6.041 16.252 1.00 95.69 90 SER A N 1
ATOM 699 C CA . SER A 1 90 ? -5.782 7.255 15.629 1.00 95.69 90 SER A CA 1
ATOM 700 C C . SER A 1 90 ? -4.991 6.936 14.353 1.00 95.69 90 SER A C 1
ATOM 702 O O . SER A 1 90 ? -5.200 7.578 13.323 1.00 95.69 90 SER A O 1
ATOM 704 N N . GLU A 1 91 ? -4.144 5.907 14.401 1.00 94.50 91 GLU A N 1
ATOM 705 C CA . GLU A 1 91 ? -3.354 5.420 13.267 1.00 94.50 91 GLU A CA 1
ATOM 706 C C . GLU A 1 91 ? -4.252 4.877 12.157 1.00 94.50 91 GLU A C 1
ATOM 708 O O . GLU A 1 91 ? -4.078 5.216 10.987 1.00 94.50 91 GLU A O 1
ATOM 713 N N . TYR A 1 92 ? -5.255 4.077 12.525 1.00 95.50 92 TYR A N 1
ATOM 714 C CA . TYR A 1 92 ? -6.193 3.498 11.575 1.00 95.50 92 TYR A CA 1
ATOM 715 C C . TYR A 1 92 ? -7.031 4.565 10.866 1.00 95.50 92 TYR A C 1
ATOM 717 O O . TYR A 1 92 ? -7.179 4.517 9.647 1.00 95.50 92 TYR A O 1
ATOM 725 N N . LEU A 1 93 ? -7.559 5.549 11.600 1.00 94.62 93 LEU A N 1
ATOM 726 C CA . LEU A 1 93 ? -8.352 6.635 11.018 1.00 94.62 93 LEU A CA 1
ATOM 727 C C . LEU A 1 93 ? -7.528 7.457 10.024 1.00 94.62 93 LEU A C 1
ATOM 729 O O . LEU A 1 93 ? -8.011 7.749 8.929 1.00 94.62 93 LEU A O 1
ATOM 733 N N . LYS A 1 94 ? -6.273 7.755 10.372 1.00 94.31 94 LYS A N 1
ATOM 734 C CA . LYS A 1 94 ? -5.339 8.427 9.468 1.00 94.31 94 LYS A CA 1
ATOM 735 C C . L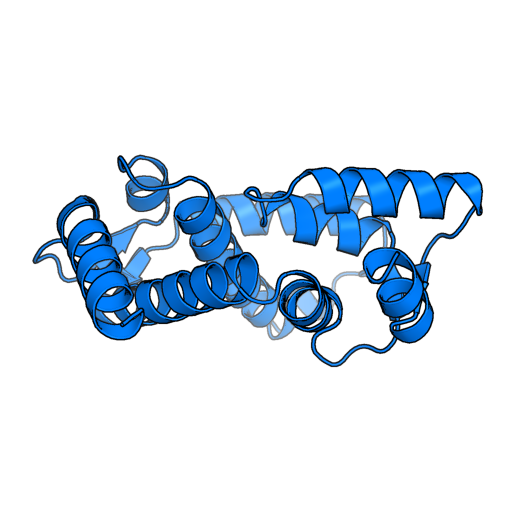YS A 1 94 ? -5.056 7.584 8.222 1.00 94.31 94 LYS A C 1
ATOM 737 O O . LYS A 1 94 ? -5.111 8.098 7.112 1.00 94.31 94 LYS A O 1
ATOM 742 N N . LEU A 1 95 ? -4.828 6.279 8.384 1.00 92.81 95 LEU A N 1
ATOM 743 C CA . LEU A 1 95 ? -4.638 5.374 7.249 1.00 92.81 95 LEU A CA 1
ATOM 744 C C . LEU A 1 95 ? -5.862 5.325 6.336 1.00 92.81 95 LEU A C 1
ATOM 746 O O . LEU A 1 95 ? -5.697 5.307 5.120 1.00 92.81 95 LEU A O 1
ATOM 750 N N . VAL A 1 96 ? -7.080 5.308 6.882 1.00 93.38 96 VAL A N 1
ATOM 751 C CA . VAL A 1 96 ? -8.312 5.358 6.079 1.00 93.38 96 VAL A CA 1
ATOM 752 C C . VAL A 1 96 ? -8.393 6.669 5.302 1.00 93.38 96 VAL A C 1
ATOM 754 O O . VAL A 1 96 ? -8.702 6.642 4.114 1.00 93.38 96 VAL A O 1
ATOM 757 N N . GLU A 1 97 ? -8.071 7.798 5.929 1.00 92.25 97 GLU A N 1
ATOM 758 C CA . GLU A 1 97 ? -8.015 9.097 5.257 1.00 92.25 97 GLU A CA 1
ATOM 759 C C . GLU A 1 97 ? -7.006 9.102 4.100 1.00 92.25 97 GLU A C 1
ATOM 761 O O . GLU A 1 97 ? -7.386 9.378 2.958 1.00 92.25 97 GLU A O 1
ATOM 766 N N . ASP A 1 98 ? -5.767 8.683 4.359 1.00 90.19 98 ASP A N 1
ATOM 767 C CA . ASP A 1 98 ? -4.715 8.564 3.344 1.00 90.19 98 ASP A CA 1
ATOM 768 C C . ASP A 1 98 ? -5.131 7.611 2.210 1.00 90.19 98 ASP A C 1
ATOM 770 O O . ASP A 1 98 ? -4.883 7.879 1.032 1.00 90.19 98 ASP A O 1
ATOM 774 N N . THR A 1 99 ? -5.815 6.515 2.550 1.00 89.00 99 THR A N 1
ATOM 775 C CA . THR A 1 99 ? -6.306 5.526 1.585 1.00 89.00 99 THR A CA 1
ATOM 776 C C . THR A 1 99 ? -7.372 6.114 0.674 1.00 89.00 99 THR A C 1
ATOM 778 O O . THR A 1 99 ? -7.292 5.958 -0.543 1.00 89.00 99 THR A O 1
ATOM 781 N N . VAL A 1 100 ? -8.381 6.782 1.233 1.00 88.94 100 VAL A N 1
ATOM 782 C CA . VAL A 1 100 ? -9.470 7.349 0.430 1.00 88.94 100 VAL A CA 1
ATOM 783 C C . VAL A 1 100 ? -8.935 8.474 -0.455 1.00 88.94 100 VAL A C 1
ATOM 785 O O . VAL A 1 100 ? -9.265 8.505 -1.639 1.00 88.94 100 VAL A O 1
ATOM 788 N N . HIS A 1 101 ? -8.029 9.316 0.051 1.00 87.88 101 HIS A N 1
ATOM 789 C CA . HIS A 1 101 ? -7.356 10.321 -0.772 1.00 87.88 101 HIS A CA 1
ATOM 790 C C . HIS A 1 101 ? -6.499 9.705 -1.876 1.00 87.88 101 HIS A C 1
ATOM 792 O O . HIS A 1 101 ? -6.491 10.205 -3.003 1.00 87.88 101 HIS A O 1
ATOM 798 N N . PHE A 1 102 ? -5.781 8.619 -1.589 1.00 85.38 102 PHE A N 1
ATOM 799 C CA . PHE A 1 102 ? -5.035 7.899 -2.613 1.00 85.38 102 PHE A CA 1
ATOM 800 C C . PHE A 1 102 ? -5.968 7.355 -3.695 1.00 85.38 102 PHE A C 1
ATOM 802 O O . PHE A 1 102 ? -5.703 7.566 -4.875 1.00 85.38 102 PHE A O 1
ATOM 809 N N . LEU A 1 103 ? -7.068 6.704 -3.312 1.00 83.62 103 LEU A N 1
ATOM 810 C CA . LEU A 1 103 ? -8.036 6.138 -4.251 1.00 83.62 103 LEU A CA 1
ATOM 811 C C . LEU A 1 103 ? -8.718 7.224 -5.088 1.00 83.62 103 LEU A C 1
ATOM 813 O O . LEU A 1 103 ? -8.795 7.087 -6.305 1.00 83.62 103 LEU A O 1
ATOM 817 N N . GLU A 1 104 ? -9.137 8.332 -4.479 1.00 85.50 104 GLU A N 1
ATOM 818 C CA . GLU A 1 104 ? -9.707 9.480 -5.192 1.00 85.50 104 GLU A CA 1
ATOM 819 C C . GLU A 1 104 ? -8.720 10.028 -6.233 1.00 85.50 104 GLU A C 1
ATOM 821 O O . GLU A 1 104 ? -9.056 10.177 -7.413 1.00 85.50 104 GLU A O 1
ATOM 826 N N . ASN A 1 105 ? -7.468 10.257 -5.825 1.00 85.44 105 ASN A N 1
ATOM 827 C CA . ASN A 1 105 ? -6.412 10.711 -6.726 1.00 85.44 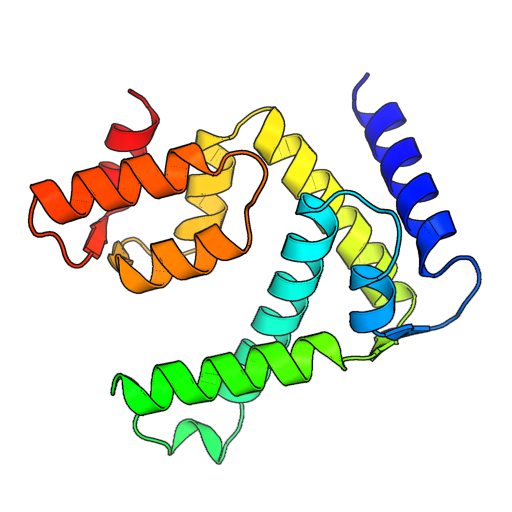105 ASN A CA 1
ATOM 828 C C . ASN A 1 105 ? -6.096 9.676 -7.803 1.00 85.44 105 ASN A C 1
ATOM 830 O O . ASN A 1 105 ? -5.761 10.035 -8.933 1.00 85.44 105 ASN A O 1
ATOM 834 N N . TYR A 1 106 ? -6.168 8.391 -7.477 1.00 82.94 106 TYR A N 1
ATOM 835 C CA . TYR A 1 106 ? -5.907 7.322 -8.423 1.00 82.94 106 TYR A CA 1
ATOM 836 C C . TYR A 1 106 ? -6.995 7.254 -9.492 1.00 82.94 106 TYR A C 1
ATOM 838 O O . TYR A 1 106 ? -6.668 7.128 -10.668 1.00 82.94 106 TYR A O 1
ATOM 846 N N . LEU A 1 107 ? -8.260 7.441 -9.116 1.00 81.25 107 LEU A N 1
ATOM 847 C CA . LEU A 1 107 ? -9.388 7.495 -10.046 1.00 81.25 107 LEU A CA 1
ATOM 848 C C . LEU A 1 107 ? -9.365 8.765 -10.910 1.00 81.25 107 LEU A C 1
ATOM 850 O O . LEU A 1 107 ? -9.596 8.700 -12.116 1.00 81.25 107 LEU A O 1
ATOM 854 N N . CYS A 1 108 ? -9.051 9.922 -10.320 1.00 84.12 108 CYS A N 1
ATOM 855 C CA . CYS A 1 108 ? -9.080 11.202 -11.033 1.00 84.12 108 CYS A CA 1
ATOM 856 C C . CYS A 1 108 ? -7.820 11.466 -11.871 1.00 84.12 108 CYS A C 1
ATOM 858 O O . CYS A 1 108 ? -7.888 12.102 -12.924 1.00 84.12 108 CYS A O 1
ATOM 860 N N . ARG A 1 109 ? -6.646 11.047 -11.385 1.00 86.31 109 ARG A N 1
ATOM 861 C CA . ARG A 1 109 ? -5.324 11.344 -11.968 1.00 86.31 109 ARG A CA 1
ATOM 862 C C . ARG A 1 109 ? -4.406 10.109 -11.928 1.00 86.31 109 ARG A C 1
ATOM 864 O O . ARG A 1 109 ? -3.301 10.188 -11.383 1.00 86.31 109 ARG A O 1
ATOM 871 N N . PRO A 1 110 ? -4.799 8.977 -12.543 1.00 84.56 110 PRO A N 1
ATOM 872 C CA . PRO A 1 110 ? -4.118 7.689 -12.383 1.00 84.56 110 PRO A CA 1
ATOM 873 C C . PRO A 1 110 ? -2.632 7.733 -12.739 1.00 84.56 110 PRO A C 1
ATOM 875 O O . PRO A 1 110 ? -1.806 7.204 -12.003 1.00 84.56 110 PRO A O 1
ATOM 878 N N . GLN A 1 111 ? -2.267 8.401 -13.836 1.00 85.75 111 GLN A N 1
ATOM 879 C CA . GLN A 1 111 ? -0.873 8.493 -14.284 1.00 85.75 111 GLN A CA 1
ATOM 880 C C . GLN A 1 111 ? 0.009 9.232 -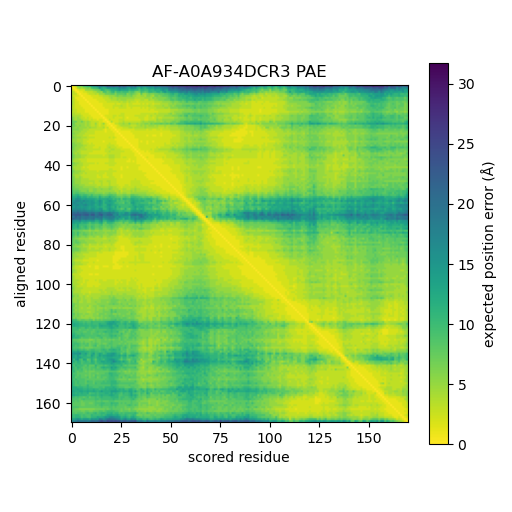13.271 1.00 85.75 111 GLN A C 1
ATOM 882 O O . GLN A 1 111 ? 1.104 8.768 -12.948 1.00 85.75 111 GLN A O 1
ATOM 887 N N . TRP A 1 112 ? -0.468 10.369 -12.754 1.00 87.19 112 TRP A N 1
ATOM 888 C CA . TRP A 1 112 ? 0.261 11.156 -11.760 1.00 87.19 112 TRP A CA 1
ATOM 889 C C . TRP A 1 112 ? 0.386 10.379 -10.448 1.00 87.19 112 TRP A C 1
ATOM 891 O O . TRP A 1 112 ? 1.491 10.243 -9.925 1.00 87.19 112 TRP A O 1
ATOM 901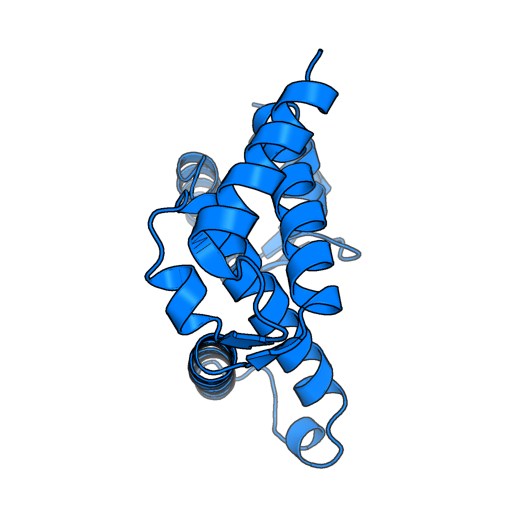 N N . THR A 1 113 ? -0.712 9.781 -9.983 1.00 86.06 113 THR A N 1
ATOM 902 C CA . THR A 1 113 ? -0.756 8.997 -8.743 1.00 86.06 113 THR A CA 1
ATOM 903 C C . THR A 1 113 ? 0.160 7.778 -8.807 1.00 86.06 113 THR A C 1
ATOM 905 O O . THR A 1 113 ? 0.951 7.569 -7.893 1.00 86.06 113 THR A O 1
ATOM 908 N N . LEU A 1 114 ? 0.153 7.021 -9.911 1.00 84.62 114 LEU A N 1
ATOM 909 C CA . LEU A 1 114 ? 1.081 5.899 -10.107 1.00 84.62 114 LEU A CA 1
ATOM 910 C C . LEU A 1 114 ? 2.529 6.349 -10.164 1.00 84.62 114 LEU A C 1
ATOM 912 O O . LEU A 1 114 ? 3.399 5.671 -9.632 1.00 84.62 114 LEU A O 1
ATOM 916 N N . THR A 1 115 ? 2.790 7.483 -10.808 1.00 87.50 115 THR A N 1
ATOM 917 C CA . THR A 1 115 ? 4.141 8.028 -10.889 1.00 87.50 115 THR A CA 1
ATOM 918 C C . THR A 1 115 ? 4.673 8.338 -9.491 1.00 87.50 115 THR A C 1
ATOM 920 O O . THR A 1 115 ? 5.755 7.875 -9.142 1.00 87.50 115 THR A O 1
ATOM 923 N N . GLN A 1 116 ? 3.898 9.055 -8.671 1.00 85.94 116 GLN A N 1
ATOM 924 C CA . GLN A 1 116 ? 4.277 9.368 -7.290 1.00 85.94 116 GLN A CA 1
ATOM 925 C C . GLN A 1 116 ? 4.398 8.105 -6.429 1.00 85.94 116 GLN A C 1
ATOM 927 O O . GLN A 1 116 ? 5.353 7.963 -5.674 1.00 85.94 116 GLN A O 1
ATOM 932 N N . PHE A 1 117 ? 3.470 7.161 -6.576 1.00 82.31 117 PHE A N 1
ATOM 933 C CA . PHE A 1 117 ? 3.444 5.931 -5.788 1.00 82.31 117 PHE A CA 1
ATOM 934 C C . PHE A 1 117 ? 4.596 4.971 -6.109 1.00 82.31 117 PHE A C 1
ATOM 936 O O . PHE A 1 117 ? 5.192 4.376 -5.209 1.00 82.31 117 PHE A O 1
ATOM 943 N N . LEU A 1 118 ? 4.918 4.796 -7.393 1.00 84.25 118 LEU A N 1
ATOM 944 C CA . LEU A 1 118 ? 5.983 3.894 -7.817 1.00 84.25 118 LEU A CA 1
ATOM 945 C C . LEU A 1 118 ? 7.346 4.490 -7.484 1.00 84.25 118 LEU A C 1
ATOM 947 O O . LEU A 1 118 ? 8.129 3.853 -6.783 1.00 84.25 118 LEU A O 1
ATOM 951 N N . PHE A 1 119 ? 7.598 5.714 -7.940 1.00 86.56 119 PHE A N 1
ATOM 952 C CA . PHE A 1 119 ? 8.923 6.316 -7.869 1.00 86.56 119 PHE A CA 1
ATOM 953 C C . PHE A 1 119 ? 9.207 6.965 -6.518 1.00 86.56 119 PHE A C 1
ATOM 955 O O . PHE A 1 119 ? 10.351 6.933 -6.084 1.00 86.56 119 PHE A O 1
ATOM 962 N N . GLU A 1 120 ? 8.204 7.493 -5.814 1.00 83.38 120 GLU A N 1
ATOM 963 C CA . GLU A 1 120 ? 8.388 8.265 -4.579 1.00 83.38 120 GLU A CA 1
ATOM 964 C C . GLU A 1 120 ? 9.470 9.352 -4.757 1.00 83.38 120 GLU A C 1
ATOM 966 O O . GLU A 1 120 ? 9.222 10.361 -5.414 1.00 83.38 120 GLU A O 1
ATOM 971 N N . GLN A 1 121 ? 10.680 9.141 -4.223 1.00 79.38 121 GLN A N 1
ATOM 972 C CA . GLN A 1 121 ? 11.841 10.033 -4.383 1.00 79.38 121 GLN A CA 1
ATOM 973 C C . GLN A 1 121 ? 12.923 9.489 -5.338 1.00 79.38 121 GLN A C 1
ATOM 975 O O . GLN A 1 121 ? 13.956 10.125 -5.551 1.00 79.38 121 GLN A O 1
ATOM 980 N N . GLN A 1 122 ? 12.719 8.305 -5.906 1.00 83.94 122 GLN A N 1
ATOM 981 C CA . GLN A 1 122 ? 13.656 7.625 -6.793 1.00 83.94 122 GLN A CA 1
ATOM 982 C C . GLN A 1 122 ? 13.458 8.060 -8.250 1.00 83.94 122 GLN A C 1
ATOM 984 O O . GLN A 1 122 ? 12.352 8.345 -8.698 1.00 83.94 122 GLN A O 1
ATOM 989 N N . GLN A 1 123 ? 14.544 8.084 -9.022 1.00 89.44 123 GLN A N 1
ATOM 990 C CA . GLN A 1 123 ? 14.506 8.391 -10.463 1.00 89.44 123 GLN A CA 1
ATOM 991 C C . GLN A 1 123 ? 14.417 7.132 -11.337 1.00 89.44 123 GLN A C 1
ATOM 993 O O . GLN A 1 123 ? 14.166 7.217 -12.541 1.00 89.44 123 GLN A O 1
ATOM 998 N N . GLU A 1 124 ? 14.628 5.963 -10.741 1.00 90.75 124 GLU A N 1
ATOM 999 C CA . GLU A 1 124 ? 14.671 4.668 -11.406 1.00 90.75 124 GLU A CA 1
ATOM 1000 C C . GLU A 1 124 ? 14.117 3.604 -10.462 1.00 90.75 124 GLU A C 1
ATOM 1002 O O . GLU A 1 124 ? 14.403 3.638 -9.269 1.00 90.75 124 GLU A O 1
ATOM 1007 N N . ILE A 1 125 ? 13.326 2.682 -11.008 1.00 88.88 125 ILE A N 1
ATOM 1008 C CA . ILE A 1 125 ? 12.726 1.570 -10.269 1.00 88.88 125 ILE A CA 1
ATOM 1009 C C . ILE A 1 125 ? 12.909 0.276 -11.065 1.00 88.88 125 ILE A C 1
ATOM 1011 O O . ILE A 1 125 ? 12.829 0.265 -12.301 1.00 88.88 125 ILE A O 1
ATOM 1015 N N . SER A 1 126 ? 13.179 -0.828 -10.373 1.00 87.19 126 SER A N 1
ATOM 1016 C CA . SER A 1 126 ? 13.317 -2.136 -11.017 1.00 87.19 126 SER A CA 1
ATOM 1017 C C . SER A 1 126 ? 11.960 -2.714 -11.438 1.00 87.19 126 SER A C 1
ATOM 1019 O O . SER A 1 126 ? 10.933 -2.459 -10.810 1.00 87.19 126 SER A O 1
ATOM 1021 N N . LEU A 1 127 ? 11.943 -3.562 -12.476 1.00 83.06 127 LEU A N 1
ATOM 1022 C CA . LEU A 1 127 ? 10.735 -4.300 -12.883 1.00 83.06 127 LEU A CA 1
ATOM 1023 C C . LEU A 1 127 ? 10.152 -5.089 -11.708 1.00 83.06 127 LEU A C 1
ATOM 1025 O O . LEU A 1 127 ? 8.944 -5.165 -11.529 1.00 83.06 127 LEU A O 1
ATOM 1029 N N . HIS A 1 128 ? 11.030 -5.677 -10.907 1.00 80.00 128 HIS A N 1
ATOM 1030 C CA . HIS A 1 128 ? 10.647 -6.467 -9.754 1.00 80.00 128 HIS A CA 1
ATOM 1031 C C . HIS A 1 128 ? 9.925 -5.621 -8.691 1.00 80.00 128 HIS A C 1
ATOM 1033 O O . HIS A 1 128 ? 8.846 -6.011 -8.254 1.00 80.00 128 HIS A O 1
ATOM 1039 N N . GLU A 1 129 ? 10.457 -4.446 -8.339 1.00 80.25 129 GLU A N 1
ATOM 1040 C CA . GLU A 1 129 ? 9.792 -3.510 -7.417 1.00 80.25 129 GLU A CA 1
ATOM 1041 C C . GLU A 1 129 ? 8.470 -2.984 -7.977 1.00 80.25 129 GLU A C 1
ATOM 1043 O O . GLU A 1 129 ? 7.495 -2.871 -7.238 1.00 80.25 129 GLU A O 1
ATOM 1048 N N . ILE A 1 130 ? 8.408 -2.715 -9.285 1.00 84.56 130 ILE A N 1
ATOM 1049 C CA . ILE A 1 130 ? 7.172 -2.309 -9.958 1.00 84.56 130 ILE A CA 1
ATOM 1050 C C . ILE A 1 130 ? 6.084 -3.365 -9.783 1.00 84.56 130 ILE A C 1
ATOM 1052 O O . ILE A 1 130 ? 4.974 -3.029 -9.376 1.00 84.56 130 ILE A O 1
ATOM 1056 N N . VAL A 1 131 ? 6.391 -4.631 -10.083 1.00 80.56 131 VAL A N 1
ATOM 1057 C CA . VAL A 1 131 ? 5.429 -5.737 -9.961 1.00 80.56 131 VAL A CA 1
ATOM 1058 C C . VAL A 1 131 ? 4.905 -5.825 -8.530 1.00 80.56 131 VAL A C 1
ATOM 1060 O O . VAL A 1 131 ? 3.696 -5.898 -8.336 1.00 80.56 131 VAL A O 1
ATOM 1063 N N . GLN A 1 132 ? 5.781 -5.711 -7.526 1.00 77.12 132 GLN A N 1
ATOM 1064 C CA . GLN A 1 132 ? 5.355 -5.726 -6.121 1.00 77.12 132 GLN A CA 1
ATOM 1065 C C . GLN A 1 132 ? 4.478 -4.552 -5.742 1.00 77.12 132 GLN A C 1
ATOM 1067 O O . GLN A 1 132 ? 3.435 -4.755 -5.133 1.00 77.12 132 GLN A O 1
ATOM 1072 N N . LYS A 1 133 ? 4.879 -3.328 -6.091 1.00 80.12 133 LYS A N 1
ATOM 1073 C CA . LYS A 1 133 ? 4.065 -2.149 -5.801 1.00 80.12 133 LYS A CA 1
ATOM 1074 C C . LYS A 1 133 ? 2.709 -2.239 -6.501 1.00 80.12 133 LYS A C 1
ATOM 1076 O O . LYS A 1 133 ? 1.708 -1.804 -5.950 1.00 80.12 133 LYS A O 1
ATOM 1081 N N . PHE A 1 134 ? 2.637 -2.855 -7.676 1.00 80.50 134 PHE A N 1
ATOM 1082 C CA . PHE A 1 134 ? 1.373 -3.071 -8.367 1.00 80.50 134 PHE A CA 1
ATOM 1083 C C . PHE A 1 134 ? 0.4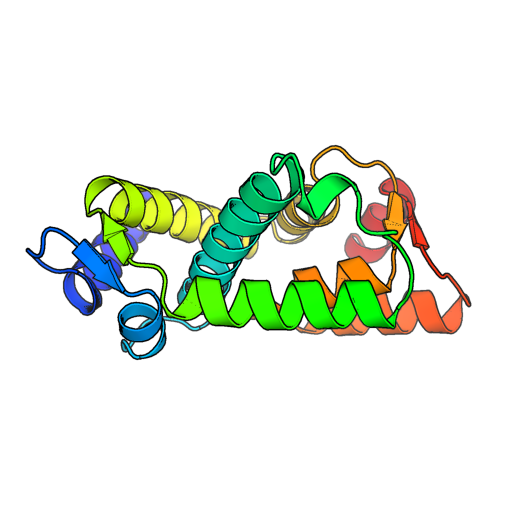83 -4.166 -7.768 1.00 80.50 134 PHE A C 1
ATOM 1085 O O . PHE A 1 134 ? -0.731 -4.048 -7.898 1.00 80.50 134 PHE A O 1
ATOM 1092 N N . GLU A 1 135 ? 1.009 -5.181 -7.069 1.00 72.25 135 GLU A N 1
ATOM 1093 C CA . GLU A 1 135 ? 0.160 -6.144 -6.328 1.00 72.25 135 GLU A CA 1
ATOM 1094 C C . GLU A 1 135 ? -0.774 -5.446 -5.325 1.00 72.25 135 GLU A C 1
ATOM 1096 O O . GLU A 1 135 ? -1.838 -5.955 -4.962 1.00 72.25 135 GLU A O 1
ATOM 1101 N N . LEU A 1 136 ? -0.355 -4.262 -4.893 1.00 65.81 136 LEU A N 1
ATOM 1102 C CA . LEU A 1 136 ? -0.983 -3.438 -3.881 1.00 65.81 136 LEU A CA 1
ATOM 1103 C C . LEU A 1 136 ? -1.993 -2.441 -4.464 1.00 65.81 136 LEU A C 1
ATOM 1105 O O . LEU A 1 136 ? -2.786 -1.859 -3.727 1.00 65.81 136 LEU A O 1
ATOM 1109 N N . VAL A 1 137 ? -2.005 -2.274 -5.788 1.00 70.00 137 VAL A N 1
ATOM 1110 C CA . VAL A 1 137 ? -2.881 -1.345 -6.501 1.00 70.00 137 VAL A CA 1
ATOM 1111 C C . VAL A 1 137 ? -3.740 -2.138 -7.479 1.00 70.00 137 VAL A C 1
ATOM 1113 O O . VAL A 1 137 ? -3.305 -2.527 -8.560 1.00 70.00 137 VAL A O 1
ATOM 1116 N N . VAL A 1 138 ? -4.978 -2.413 -7.078 1.00 71.12 138 VAL A N 1
ATOM 1117 C CA . VAL A 1 138 ? -5.824 -3.417 -7.746 1.00 71.12 138 VAL A CA 1
ATOM 1118 C C . VAL A 1 138 ? -6.818 -2.830 -8.746 1.00 71.12 138 VAL A C 1
ATOM 1120 O O . VAL A 1 138 ? -7.265 -3.554 -9.634 1.00 71.12 138 VAL A O 1
ATOM 1123 N N . ASP A 1 139 ? -7.148 -1.541 -8.640 1.00 69.19 139 ASP A N 1
ATOM 1124 C CA . ASP A 1 139 ? -8.275 -0.960 -9.383 1.00 69.19 139 ASP A CA 1
ATOM 1125 C C . ASP A 1 139 ? -7.959 -0.712 -10.871 1.00 69.19 139 ASP A C 1
ATOM 1127 O O . ASP A 1 139 ? -8.850 -0.814 -11.713 1.00 69.19 139 ASP A O 1
ATOM 1131 N N . TYR A 1 140 ? -6.684 -0.510 -11.237 1.00 71.69 140 TYR A N 1
ATOM 1132 C CA . TYR A 1 140 ? -6.242 -0.482 -12.639 1.00 71.69 140 TYR A CA 1
ATOM 1133 C C . TYR A 1 140 ? -5.108 -1.479 -12.913 1.00 71.69 140 TYR A C 1
ATOM 1135 O O . TYR A 1 140 ? -4.022 -1.118 -13.376 1.00 71.69 140 TYR A O 1
ATOM 1143 N N . ALA A 1 141 ? -5.394 -2.767 -12.707 1.00 73.12 141 ALA A N 1
ATOM 1144 C CA . ALA A 1 141 ? -4.474 -3.877 -12.991 1.00 73.12 141 ALA A CA 1
ATOM 1145 C C . ALA A 1 141 ? -3.906 -3.888 -14.433 1.00 73.12 141 ALA A C 1
ATOM 1147 O O . ALA A 1 141 ? -2.869 -4.501 -14.699 1.00 73.12 141 ALA A O 1
ATOM 1148 N N . TYR A 1 142 ? -4.548 -3.195 -15.384 1.00 80.62 142 TYR A N 1
ATOM 1149 C CA . TYR A 1 142 ? -4.037 -3.071 -16.751 1.00 80.62 142 TYR A CA 1
ATOM 1150 C C . TYR A 1 142 ? -2.705 -2.308 -16.828 1.00 80.62 142 TYR A C 1
ATOM 1152 O O . TYR A 1 142 ? -1.900 -2.616 -17.707 1.00 80.62 142 TYR A O 1
ATOM 1160 N N . TYR A 1 143 ? -2.442 -1.346 -15.929 1.00 80.31 143 TYR A N 1
ATOM 1161 C CA . TYR A 1 143 ? -1.162 -0.627 -15.915 1.00 80.31 143 TYR A CA 1
ATOM 1162 C C . TYR A 1 143 ? -0.011 -1.578 -15.609 1.00 80.31 143 TYR A C 1
ATOM 1164 O O . TYR A 1 143 ? 1.014 -1.530 -16.286 1.00 80.31 143 TYR A O 1
ATOM 1172 N N . THR A 1 144 ? -0.205 -2.493 -14.661 1.00 81.75 144 THR A N 1
ATOM 1173 C CA . THR A 1 144 ? 0.757 -3.549 -14.336 1.00 81.75 144 THR A CA 1
ATOM 1174 C C . THR A 1 144 ? 1.080 -4.379 -15.570 1.00 81.75 144 THR A C 1
ATOM 1176 O O . THR A 1 144 ? 2.240 -4.484 -15.968 1.00 81.75 144 THR A O 1
ATOM 1179 N N . ALA A 1 145 ? 0.046 -4.888 -16.247 1.00 84.69 145 ALA A N 1
ATOM 1180 C CA . ALA A 1 145 ? 0.212 -5.705 -17.443 1.00 84.69 145 ALA A CA 1
ATOM 1181 C C . ALA A 1 145 ? 0.906 -4.939 -18.584 1.00 84.69 145 ALA A C 1
ATOM 1183 O O . ALA A 1 145 ? 1.758 -5.498 -19.279 1.00 84.69 145 ALA A O 1
ATOM 1184 N N . LEU A 1 146 ? 0.569 -3.658 -18.775 1.00 87.19 146 LEU A N 1
ATOM 1185 C CA . LEU A 1 146 ? 1.187 -2.796 -19.781 1.00 87.19 146 LEU A CA 1
ATOM 1186 C C . LEU A 1 146 ? 2.680 -2.598 -19.499 1.00 87.19 146 LEU A C 1
ATOM 1188 O O . LEU A 1 146 ? 3.503 -2.794 -20.396 1.00 87.19 146 LEU A O 1
ATOM 1192 N N . VAL A 1 147 ? 3.024 -2.235 -18.262 1.00 85.88 147 VAL A N 1
ATOM 1193 C CA . VAL A 1 147 ? 4.403 -1.959 -17.844 1.00 85.88 147 VAL A CA 1
ATOM 1194 C C . VAL A 1 147 ? 5.247 -3.223 -17.921 1.00 85.88 147 VAL A C 1
ATOM 1196 O O . VAL A 1 147 ? 6.296 -3.212 -18.567 1.00 85.88 147 VAL A O 1
ATOM 1199 N N . GLU A 1 148 ? 4.759 -4.338 -17.376 1.00 86.12 148 GLU A N 1
ATOM 1200 C CA . GLU A 1 148 ? 5.447 -5.626 -17.460 1.00 86.12 148 GLU A CA 1
ATOM 1201 C C . GLU A 1 148 ? 5.691 -6.050 -18.909 1.00 86.12 148 GLU A C 1
ATOM 1203 O O . GLU A 1 148 ? 6.815 -6.397 -19.283 1.00 86.12 148 GLU A O 1
ATOM 1208 N N . ARG A 1 149 ? 4.654 -6.004 -19.754 1.00 87.81 149 ARG A N 1
ATOM 1209 C CA . ARG A 1 149 ? 4.766 -6.396 -21.162 1.00 87.81 149 ARG A CA 1
ATOM 1210 C C . ARG A 1 149 ? 5.755 -5.506 -21.906 1.00 87.81 149 ARG A C 1
ATOM 1212 O O . ARG A 1 149 ? 6.530 -6.009 -22.723 1.00 87.81 149 ARG A O 1
ATOM 1219 N N . TYR A 1 150 ? 5.737 -4.201 -21.641 1.00 89.12 150 TYR A N 1
ATOM 1220 C CA . TYR A 1 150 ? 6.634 -3.250 -22.287 1.00 89.12 150 TYR A CA 1
ATOM 1221 C C . TYR A 1 150 ? 8.093 -3.471 -21.872 1.00 89.12 150 TYR A C 1
ATOM 1223 O O . TYR A 1 150 ? 8.963 -3.580 -22.740 1.00 89.12 150 TYR A O 1
ATOM 1231 N N . MET A 1 151 ? 8.357 -3.614 -20.571 1.00 87.56 151 MET A N 1
ATOM 1232 C CA . MET A 1 151 ? 9.704 -3.853 -20.045 1.00 87.56 151 MET A CA 1
ATOM 1233 C C . MET A 1 151 ? 10.274 -5.190 -20.523 1.00 87.56 151 MET A C 1
ATOM 1235 O O . MET A 1 151 ? 11.405 -5.223 -21.009 1.00 87.56 151 MET A O 1
ATOM 1239 N N . ARG A 1 152 ? 9.478 -6.270 -20.507 1.00 86.56 152 ARG A N 1
ATOM 1240 C CA . ARG A 1 152 ? 9.896 -7.576 -21.047 1.00 86.56 152 ARG A CA 1
ATOM 1241 C C . ARG A 1 152 ? 10.224 -7.496 -22.538 1.00 86.56 152 ARG A C 1
ATOM 1243 O O . ARG A 1 152 ? 11.263 -7.995 -22.955 1.00 86.56 152 ARG A O 1
ATOM 1250 N N . ARG A 1 153 ? 9.395 -6.815 -23.343 1.00 89.56 153 ARG A N 1
ATOM 1251 C CA . ARG A 1 153 ? 9.651 -6.625 -24.786 1.00 89.56 153 ARG A CA 1
ATOM 1252 C C . ARG A 1 153 ? 10.949 -5.858 -25.058 1.00 89.56 153 ARG A C 1
ATOM 1254 O O . ARG A 1 153 ? 11.567 -6.066 -26.098 1.00 89.56 153 ARG A O 1
ATOM 1261 N N . LYS A 1 154 ? 11.339 -4.953 -24.159 1.00 88.12 154 LYS A N 1
ATOM 1262 C CA . LYS A 1 154 ? 12.572 -4.160 -24.252 1.00 88.12 154 LYS A CA 1
ATOM 1263 C C . LYS A 1 154 ? 13.772 -4.791 -23.538 1.00 88.12 154 LYS A C 1
ATOM 1265 O O . LYS A 1 154 ? 14.848 -4.206 -23.596 1.00 88.12 154 LYS A O 1
ATOM 1270 N N . ALA A 1 155 ? 13.597 -5.956 -22.905 1.00 88.75 155 ALA A N 1
ATOM 1271 C CA . ALA A 1 155 ? 14.592 -6.596 -22.044 1.00 88.75 155 ALA A CA 1
ATOM 1272 C C . ALA A 1 155 ? 15.134 -5.655 -20.946 1.00 88.75 155 ALA A C 1
ATOM 1274 O O . ALA A 1 155 ? 16.315 -5.683 -20.609 1.00 88.75 155 ALA A O 1
ATOM 1275 N N . TRP A 1 156 ? 14.270 -4.792 -20.404 1.00 89.06 156 TRP A N 1
ATOM 1276 C CA . TRP A 1 156 ? 14.626 -3.861 -19.336 1.00 89.06 156 TRP A CA 1
ATOM 1277 C C . TRP A 1 156 ? 14.454 -4.509 -17.962 1.00 89.06 156 TRP A C 1
ATOM 1279 O O . TRP A 1 156 ? 13.377 -5.013 -17.642 1.00 89.06 156 TRP A O 1
ATOM 1289 N N . SER A 1 157 ? 15.498 -4.445 -17.134 1.00 86.25 157 SER A N 1
ATOM 1290 C CA . SER A 1 157 ? 15.453 -4.815 -15.713 1.00 86.25 157 SER A CA 1
ATOM 1291 C C . SER A 1 157 ? 14.960 -3.675 -14.814 1.00 86.25 157 SER A C 1
ATOM 1293 O O . SER A 1 157 ? 14.489 -3.932 -13.708 1.00 86.25 157 SER A O 1
ATOM 1295 N N . SER A 1 158 ? 15.040 -2.432 -15.291 1.00 90.44 158 SER A N 1
ATOM 1296 C CA . SER A 1 158 ? 14.630 -1.203 -14.604 1.00 90.44 158 SER A CA 1
ATOM 1297 C C . SER A 1 158 ? 14.099 -0.164 -15.595 1.00 90.44 158 SER A C 1
ATOM 1299 O O . SER A 1 158 ? 14.333 -0.261 -16.802 1.00 90.44 158 SER A O 1
ATOM 1301 N N . ILE A 1 159 ? 13.329 0.805 -15.100 1.00 91.75 159 ILE A N 1
ATOM 1302 C CA . ILE A 1 159 ? 12.772 1.904 -15.894 1.00 91.75 159 ILE A CA 1
ATOM 1303 C C . ILE A 1 159 ? 12.957 3.229 -15.154 1.00 91.75 159 ILE A C 1
ATOM 1305 O O . ILE A 1 159 ? 12.736 3.324 -13.946 1.00 91.75 159 ILE A O 1
ATOM 1309 N N . ARG A 1 160 ? 13.354 4.269 -15.892 1.00 93.06 160 ARG A N 1
ATOM 1310 C CA . ARG A 1 160 ? 13.465 5.632 -15.360 1.00 93.06 160 ARG A CA 1
ATOM 1311 C C . ARG A 1 160 ? 12.117 6.338 -15.342 1.00 93.06 160 ARG A C 1
ATOM 1313 O O . ARG A 1 160 ? 11.261 6.074 -16.189 1.00 93.06 160 ARG A O 1
ATOM 1320 N N . LEU A 1 161 ? 11.979 7.308 -14.446 1.00 90.19 161 LEU A N 1
ATOM 1321 C CA . LEU A 1 161 ? 10.775 8.120 -14.266 1.00 90.19 161 LEU A CA 1
ATOM 1322 C C . LEU A 1 161 ? 10.235 8.679 -15.591 1.00 90.19 161 LEU A C 1
ATOM 1324 O O . LEU A 1 161 ? 9.078 8.458 -15.945 1.00 90.19 161 LEU A O 1
ATOM 1328 N N . GLU A 1 162 ? 11.095 9.320 -16.380 1.00 89.75 162 GLU A N 1
ATOM 1329 C CA . GLU A 1 162 ? 10.713 9.902 -17.673 1.00 89.75 162 GLU A CA 1
ATOM 1330 C C . GLU A 1 162 ? 10.225 8.855 -18.686 1.00 89.75 162 GLU A C 1
ATOM 1332 O O . GLU A 1 162 ? 9.346 9.120 -19.509 1.00 89.75 162 GLU A O 1
ATOM 1337 N N . GLN A 1 163 ? 10.813 7.655 -18.660 1.00 89.44 163 GLN A N 1
ATOM 1338 C CA . GLN A 1 163 ? 10.425 6.560 -19.550 1.00 89.44 163 GLN A CA 1
ATOM 1339 C C . GLN A 1 163 ? 9.060 6.004 -19.148 1.00 89.44 163 GLN A C 1
ATOM 1341 O O . GLN A 1 163 ? 8.244 5.712 -20.023 1.00 89.44 163 GLN A O 1
ATOM 1346 N N . PHE A 1 164 ? 8.804 5.896 -17.843 1.00 90.12 164 PHE A N 1
ATOM 1347 C CA . PHE A 1 164 ? 7.513 5.484 -17.311 1.00 90.12 164 PHE A CA 1
ATOM 1348 C C . PHE A 1 164 ? 6.417 6.500 -17.645 1.00 90.12 164 PHE A C 1
ATOM 1350 O O . PHE A 1 164 ? 5.386 6.115 -18.188 1.00 90.12 164 PHE A O 1
ATOM 1357 N N . GLN A 1 165 ? 6.659 7.795 -17.426 1.00 89.19 165 GLN A N 1
ATOM 1358 C CA . GLN A 1 165 ? 5.707 8.859 -17.772 1.00 89.19 165 GLN A CA 1
ATOM 1359 C C . GLN A 1 165 ? 5.326 8.820 -19.259 1.00 89.19 165 GLN A C 1
ATOM 1361 O O . GLN A 1 165 ? 4.149 8.895 -19.604 1.00 89.19 165 GLN A O 1
ATOM 1366 N N . LYS A 1 166 ? 6.305 8.612 -20.150 1.00 88.12 166 LYS A N 1
ATOM 1367 C CA . LYS A 1 166 ? 6.062 8.440 -21.594 1.00 88.12 166 LYS A CA 1
ATOM 1368 C C . LYS A 1 166 ? 5.275 7.174 -21.934 1.00 88.12 166 LYS A C 1
ATOM 1370 O O . LYS A 1 166 ? 4.615 7.147 -22.970 1.00 88.12 166 LYS A O 1
ATOM 1375 N N . LEU A 1 167 ? 5.390 6.124 -21.122 1.00 86.25 167 LEU A N 1
ATOM 1376 C CA . LEU A 1 167 ? 4.672 4.868 -21.315 1.00 86.25 167 LEU A CA 1
ATOM 1377 C C . LEU A 1 167 ? 3.199 5.002 -20.922 1.00 86.25 167 LEU A C 1
ATOM 1379 O O . LEU A 1 167 ? 2.349 4.529 -21.666 1.00 86.25 167 LEU A O 1
ATOM 1383 N N . VAL A 1 168 ? 2.909 5.637 -19.783 1.00 82.81 168 VAL A N 1
ATOM 1384 C CA . VAL A 1 168 ? 1.535 5.761 -19.265 1.00 82.81 168 VAL A CA 1
ATOM 1385 C C . VAL A 1 168 ? 0.734 6.892 -19.906 1.00 82.81 168 VAL A C 1
ATOM 1387 O O . VAL A 1 168 ? -0.488 6.857 -19.845 1.00 82.81 168 VAL A O 1
ATOM 1390 N N . ALA A 1 169 ? 1.399 7.875 -20.524 1.00 79.19 169 ALA A N 1
ATOM 1391 C CA . ALA A 1 169 ? 0.759 8.972 -21.256 1.00 79.19 169 ALA A CA 1
ATOM 1392 C C . ALA A 1 169 ? 0.262 8.586 -22.667 1.00 79.19 169 ALA A C 1
ATOM 1394 O O . ALA A 1 169 ? -0.268 9.442 -23.375 1.00 79.19 169 ALA A O 1
ATOM 1395 N N . ARG A 1 170 ? 0.481 7.339 -23.097 1.00 59.72 170 ARG A N 1
ATOM 1396 C CA . ARG A 1 170 ? 0.041 6.794 -24.390 1.00 59.72 170 ARG A CA 1
ATOM 1397 C C . ARG A 1 170 ? -1.199 5.935 -24.224 1.00 59.72 170 ARG A C 1
ATOM 1399 O O . ARG A 1 170 ? -2.013 5.961 -25.169 1.00 59.72 170 ARG A O 1
#

pLDDT: mean 85.77, std 7.78, range [55.25, 97.06]

Radius of gyration: 17.27 Å; Cα contacts (8 Å, |Δi|>4): 155; chains: 1; bounding box: 43×33×45 Å

Sequence (170 aa):
MLERETELIKQIIIESTIGGREAIRVNEVIAADIPRGVKSFILSQVAKLLEDDLRQSARLTQITKGISSTVTAERSLLRSLATEYVLERSEYLKLVEDTVHFLENYLCRPQWTLTQFLFEQQQEISLHEIVQKFELVVDYAYYTALVERYMRRKAWSSIRLEQFQKLVAR

Solvent-accessible surface area (backbone atoms only — not comparable to full-atom values): 9420 Å² total; per-residue (Å²): 121,62,68,67,52,54,53,50,51,48,50,54,52,40,60,62,56,48,56,91,49,67,53,43,43,40,48,57,52,60,71,30,97,63,61,66,48,54,40,31,39,53,47,46,53,45,24,47,53,52,48,54,52,47,65,68,32,85,70,59,60,72,53,82,75,88,44,74,65,54,54,51,50,51,47,56,50,37,53,56,48,25,38,68,34,72,37,48,40,71,58,45,54,50,50,48,51,55,41,51,53,48,51,52,41,36,74,76,38,43,63,61,41,48,50,47,68,71,39,67,91,48,63,60,47,39,50,68,58,50,54,55,59,38,74,35,45,59,86,61,52,62,57,50,54,51,51,52,53,50,31,60,77,66,72,44,66,55,49,41,51,71,58,49,54,62,58,68,76,106